Protein AF-A0A2D8AF93-F1 (afdb_monomer)

Sequence (123 aa):
MKVNPVQSRRRLCCSLFSVTLLAVTLSGCGTIRFTHDLGDERQTTEGKSQWHHGTLDGMIEVSQPKNLYRTCRGKPWQEVKVQYSVYNGITALTVAAGVGAVVPVLDAVSLWTPWTVTTVCAE

Radius of gyration: 21.16 Å; Cα contacts (8 Å, |Δi|>4): 184; chains: 1; bounding box: 59×44×45 Å

Secondary structure (DSSP, 8-state):
----HHHHHHHHHHHHHHHHHHHHHHS---EEEEE----TT--BPPPEEEEEEEETTTTEE-SPP--HHHHTTTSPEEEEEEE--HHHHHHHHHHHHHHHHH-GGGTTS-S-EEEEEEEEEB-

Mean predicted aligned error: 9.26 Å

pLDDT: mean 83.9, std 9.84, range [48.28, 94.75]

Foldseek 3Di:
DDDDVVVVVVVVVVVVVVVVVVVLQVPFKDKDKDFDCPDPDFDKDDKDKDKFKAWQQRPGGDDDDDDLCVVQVNFAWGMKMKITHSVQVVVQVVVLVVCCVVPVVCNVGRRIRMIMIITMGGD

Structure (mmCIF, N/CA/C/O backbone):
data_AF-A0A2D8AF93-F1
#
_entry.id   AF-A0A2D8AF93-F1
#
loop_
_atom_site.group_PDB
_atom_site.id
_atom_site.type_symbol
_atom_site.label_atom_id
_atom_site.label_alt_id
_atom_site.label_comp_id
_atom_site.label_asym_id
_atom_site.label_entity_id
_atom_site.label_seq_id
_atom_site.pdbx_PDB_ins_code
_atom_site.Cartn_x
_atom_site.Cartn_y
_atom_site.Cartn_z
_atom_site.occupancy
_atom_site.B_iso_or_equiv
_atom_site.auth_seq_id
_atom_site.auth_comp_id
_atom_site.auth_asym_id
_atom_site.auth_atom_id
_atom_site.pdbx_PDB_model_num
ATOM 1 N N . MET A 1 1 ? 36.375 34.442 -17.674 1.00 48.28 1 MET A N 1
ATOM 2 C CA . MET A 1 1 ? 36.521 33.211 -16.861 1.00 48.28 1 MET A CA 1
ATOM 3 C C . MET A 1 1 ? 36.199 32.002 -17.736 1.00 48.28 1 MET A C 1
ATOM 5 O O . MET A 1 1 ? 35.105 31.952 -18.278 1.00 48.28 1 MET A O 1
ATOM 9 N N . LYS A 1 2 ? 37.145 31.074 -17.948 1.00 55.41 2 LYS A N 1
ATOM 10 C CA . LYS A 1 2 ? 36.927 29.839 -18.730 1.00 55.41 2 LYS A CA 1
ATOM 11 C C . LYS A 1 2 ? 36.377 28.761 -17.793 1.00 55.41 2 LYS A C 1
ATOM 13 O O . LYS A 1 2 ? 37.084 28.318 -16.893 1.00 55.41 2 LYS A O 1
ATOM 18 N N . VAL A 1 3 ? 35.115 28.373 -17.968 1.00 61.38 3 VAL A N 1
ATOM 19 C CA . VAL A 1 3 ? 34.505 27.291 -17.182 1.00 61.38 3 VAL A CA 1
ATOM 20 C C . VAL A 1 3 ? 35.019 25.958 -17.722 1.00 61.38 3 VAL A C 1
ATOM 22 O O . VAL A 1 3 ? 34.951 25.701 -18.921 1.00 61.38 3 VAL A O 1
ATOM 25 N N . ASN A 1 4 ? 35.572 25.122 -16.846 1.00 69.62 4 ASN A N 1
ATOM 26 C CA . ASN A 1 4 ? 36.159 23.845 -17.233 1.00 69.62 4 ASN A CA 1
ATOM 27 C C . ASN A 1 4 ? 35.030 22.848 -17.598 1.00 69.62 4 ASN A C 1
ATOM 29 O O . ASN A 1 4 ? 34.172 22.581 -16.747 1.00 69.62 4 ASN A O 1
ATOM 33 N N . PRO A 1 5 ? 34.978 22.302 -18.829 1.00 67.81 5 PRO A N 1
ATOM 34 C CA . PRO A 1 5 ? 33.839 21.511 -19.314 1.00 67.81 5 PRO A CA 1
ATOM 35 C C . PRO A 1 5 ? 33.593 20.238 -18.491 1.00 67.81 5 PRO A C 1
ATOM 37 O O . PRO A 1 5 ? 32.449 19.823 -18.309 1.00 67.81 5 PRO A O 1
ATOM 40 N N . VAL A 1 6 ? 34.647 19.663 -17.904 1.00 71.75 6 VAL A N 1
ATOM 41 C CA . VAL A 1 6 ? 34.554 18.505 -16.998 1.00 71.75 6 VAL A CA 1
ATOM 42 C C . VAL A 1 6 ? 33.868 18.880 -15.679 1.00 71.75 6 VAL A C 1
ATOM 44 O O . VAL A 1 6 ? 33.019 18.144 -15.175 1.00 71.75 6 VAL A O 1
ATOM 47 N N . GLN A 1 7 ? 34.186 20.056 -15.135 1.00 69.69 7 GLN A N 1
ATOM 48 C CA . GLN A 1 7 ? 33.588 20.573 -13.902 1.00 69.69 7 GLN A CA 1
ATOM 49 C C . GLN A 1 7 ? 32.134 21.014 -14.115 1.00 69.69 7 GLN A C 1
ATOM 51 O O . GLN A 1 7 ? 31.307 20.841 -13.222 1.00 69.69 7 GLN A O 1
ATOM 56 N N . SER A 1 8 ? 31.810 21.531 -15.304 1.00 69.56 8 SER A N 1
ATOM 57 C CA . SER A 1 8 ? 30.439 21.855 -15.713 1.00 69.56 8 SER A CA 1
ATOM 58 C C . SER A 1 8 ? 29.573 20.595 -15.846 1.00 69.56 8 SER A C 1
ATOM 60 O O . SER A 1 8 ? 28.505 20.540 -15.239 1.00 69.56 8 SER A O 1
ATOM 62 N N . ARG A 1 9 ? 30.066 19.535 -16.511 1.00 73.50 9 ARG A N 1
ATOM 63 C CA . ARG A 1 9 ? 29.363 18.237 -16.603 1.00 73.50 9 ARG A CA 1
ATOM 64 C C . ARG A 1 9 ? 29.114 17.593 -15.241 1.00 73.50 9 ARG A C 1
ATOM 66 O O . ARG A 1 9 ? 28.013 17.116 -14.994 1.00 73.50 9 ARG A O 1
ATOM 73 N N . ARG A 1 10 ? 30.107 17.601 -14.343 1.00 74.62 10 ARG A N 1
ATOM 74 C CA . ARG A 1 10 ? 29.950 17.048 -12.985 1.00 74.62 10 ARG A CA 1
ATOM 75 C C . ARG A 1 10 ? 28.886 17.793 -12.179 1.00 74.62 10 ARG A C 1
ATOM 77 O O . ARG A 1 10 ? 28.058 17.154 -11.543 1.00 74.62 10 ARG A O 1
ATOM 84 N N . ARG A 1 11 ? 28.873 19.129 -12.243 1.00 76.12 11 ARG A N 1
ATOM 85 C CA . ARG A 1 11 ? 27.847 19.947 -11.575 1.00 76.12 11 ARG A CA 1
ATOM 86 C C . ARG A 1 11 ? 26.457 19.687 -12.151 1.00 76.12 11 ARG A C 1
ATOM 88 O O . ARG A 1 11 ? 25.521 19.538 -11.380 1.00 76.12 11 ARG A O 1
ATOM 95 N N . LEU A 1 12 ? 26.343 19.560 -13.473 1.00 77.56 12 LEU A N 1
ATOM 96 C CA . LEU A 1 12 ? 25.074 19.267 -14.139 1.00 77.56 12 LEU A CA 1
ATOM 97 C C . LEU A 1 12 ? 24.517 17.888 -13.741 1.00 77.56 12 LEU A C 1
ATOM 99 O O . LEU A 1 12 ? 23.349 17.798 -13.381 1.00 77.56 12 LEU A O 1
ATOM 103 N N . CYS A 1 13 ? 25.349 16.837 -13.722 1.00 77.12 13 CYS A N 1
ATOM 104 C CA . CYS A 1 13 ? 24.933 15.505 -13.261 1.00 77.12 13 CYS A CA 1
ATOM 105 C C . CYS A 1 13 ? 24.513 15.492 -11.786 1.00 77.12 13 CYS A C 1
ATOM 107 O O . CYS A 1 13 ? 23.484 14.905 -11.463 1.00 77.12 13 CYS A O 1
ATOM 109 N N . CYS A 1 14 ? 25.270 16.143 -10.894 1.00 78.69 14 CYS A N 1
ATOM 110 C CA . CYS A 1 14 ? 24.895 16.221 -9.480 1.00 78.69 14 CYS A CA 1
ATOM 111 C C . CYS A 1 14 ? 23.564 16.958 -9.290 1.00 78.69 14 CYS A C 1
ATOM 113 O O . CYS A 1 14 ? 22.707 16.474 -8.557 1.00 78.69 14 CYS A O 1
ATOM 115 N N . SER A 1 15 ? 23.359 18.082 -9.984 1.00 80.06 15 SER A N 1
ATOM 116 C CA . SER A 1 15 ? 22.098 18.825 -9.919 1.00 80.06 15 SER A CA 1
ATOM 117 C C . SER A 1 15 ? 20.917 18.009 -10.452 1.00 80.06 15 SER A C 1
ATOM 119 O O . SER 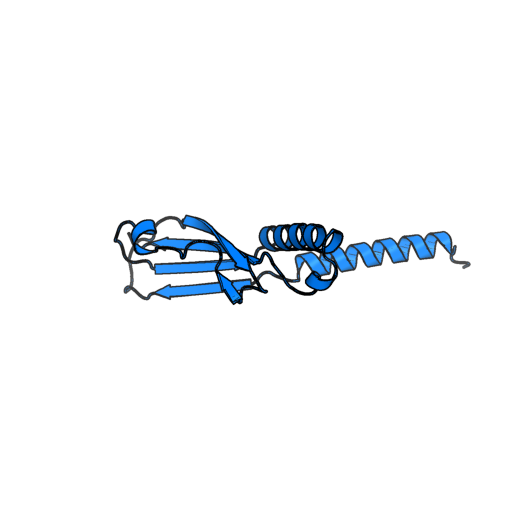A 1 15 ? 19.862 17.997 -9.825 1.00 80.06 15 SER A O 1
ATOM 121 N N . LEU A 1 16 ? 21.088 17.284 -11.564 1.00 81.06 16 LEU A N 1
ATOM 122 C CA . LEU A 1 16 ? 20.054 16.398 -12.111 1.00 81.06 16 LEU A CA 1
ATOM 123 C C . LEU A 1 16 ? 19.704 15.272 -11.132 1.00 81.06 16 LEU A C 1
ATOM 125 O O . LEU A 1 16 ? 18.528 15.027 -10.875 1.00 81.06 16 LEU A O 1
ATOM 129 N N . PHE A 1 17 ? 20.705 14.633 -10.525 1.00 83.56 17 PHE A N 1
ATOM 130 C CA . PHE A 1 17 ? 20.489 13.600 -9.513 1.00 83.56 17 PHE A CA 1
ATOM 131 C C . PHE A 1 17 ? 19.713 14.134 -8.300 1.00 83.56 17 PHE A C 1
ATOM 133 O O . PHE A 1 17 ? 18.728 13.523 -7.890 1.00 83.56 17 PHE A O 1
ATOM 140 N N . SER A 1 18 ? 20.086 15.304 -7.771 1.00 82.00 18 SER A N 1
ATOM 141 C CA . SER A 1 18 ? 19.381 15.929 -6.644 1.00 82.00 18 SER A CA 1
ATOM 142 C C . SER A 1 18 ? 17.933 16.300 -6.974 1.00 82.00 18 SER A C 1
ATOM 144 O O . SER A 1 18 ? 17.051 16.073 -6.149 1.00 82.00 18 SER A O 1
ATOM 146 N N . VAL A 1 19 ? 17.667 16.826 -8.174 1.00 85.00 19 VAL A N 1
ATOM 147 C CA . VAL A 1 19 ? 16.302 17.156 -8.619 1.00 85.00 19 VAL A CA 1
ATOM 148 C C . VAL A 1 19 ? 15.460 15.895 -8.789 1.00 85.00 19 VAL A C 1
ATOM 150 O O . VAL A 1 19 ? 14.301 15.883 -8.388 1.00 85.00 19 VAL A O 1
ATOM 153 N N . THR A 1 20 ? 16.041 14.819 -9.319 1.00 80.50 20 THR A N 1
ATOM 154 C CA . THR A 1 20 ? 15.324 13.550 -9.510 1.00 80.50 20 THR A CA 1
ATOM 155 C C . THR A 1 20 ? 15.014 12.900 -8.163 1.00 80.50 20 THR A C 1
ATOM 157 O O . THR A 1 20 ? 13.894 12.457 -7.942 1.00 80.50 20 THR A O 1
ATOM 160 N N . LEU A 1 21 ? 15.967 12.915 -7.226 1.00 79.81 21 LEU A N 1
ATOM 161 C CA . LEU A 1 21 ? 15.764 12.409 -5.869 1.00 79.81 21 LEU A CA 1
ATOM 162 C C . LEU A 1 21 ? 14.662 13.185 -5.134 1.00 79.81 21 LEU A C 1
ATOM 164 O O . LEU A 1 21 ? 13.804 12.572 -4.508 1.00 79.81 21 LEU A O 1
ATOM 168 N N . LEU A 1 22 ? 14.656 14.516 -5.248 1.00 79.31 22 LEU A N 1
ATOM 169 C CA . LEU A 1 22 ? 13.619 15.361 -4.656 1.00 79.31 22 LEU A CA 1
ATOM 170 C C . LEU A 1 22 ? 12.252 15.153 -5.324 1.00 79.31 22 LEU A C 1
ATOM 172 O O . LEU A 1 22 ? 11.231 15.127 -4.647 1.00 79.31 22 LEU A O 1
ATOM 176 N N . ALA A 1 23 ? 12.218 14.977 -6.646 1.00 71.94 23 ALA A N 1
ATOM 177 C CA . ALA A 1 23 ? 10.983 14.675 -7.358 1.00 71.94 23 ALA A CA 1
ATOM 178 C C . ALA A 1 23 ? 10.402 13.327 -6.908 1.00 71.94 23 ALA A C 1
ATOM 180 O O . ALA A 1 23 ? 9.211 13.265 -6.644 1.00 71.94 23 ALA A O 1
ATOM 181 N N . VAL A 1 24 ? 11.237 12.295 -6.735 1.00 70.69 24 VAL A N 1
ATOM 182 C CA . VAL A 1 24 ? 10.825 10.956 -6.273 1.00 70.69 24 VAL A CA 1
ATOM 183 C C . VAL A 1 24 ? 10.323 10.961 -4.826 1.00 70.69 24 VAL A C 1
ATOM 185 O O . VAL A 1 24 ? 9.396 10.227 -4.501 1.00 70.69 24 VAL A O 1
ATOM 188 N N . THR A 1 25 ? 10.889 11.785 -3.939 1.00 66.88 25 THR A N 1
ATOM 189 C CA . THR A 1 25 ? 10.375 11.895 -2.562 1.00 66.88 25 THR A CA 1
ATOM 190 C C . THR A 1 25 ? 9.067 12.683 -2.474 1.00 66.88 25 THR A C 1
ATOM 192 O O . THR A 1 25 ? 8.318 12.504 -1.514 1.00 66.88 25 THR A O 1
ATOM 195 N N . LEU A 1 26 ? 8.778 13.532 -3.467 1.00 63.81 26 LEU A N 1
ATOM 196 C CA . LEU A 1 26 ? 7.539 14.308 -3.566 1.00 63.81 26 LEU A CA 1
ATOM 197 C C . LEU A 1 26 ? 6.449 13.596 -4.388 1.00 63.81 26 LEU A C 1
ATOM 199 O O . LEU A 1 26 ? 5.262 13.842 -4.164 1.00 63.81 26 LEU A O 1
ATOM 203 N N . SER A 1 27 ? 6.813 12.717 -5.328 1.00 60.47 27 SER A N 1
ATOM 204 C CA . SER A 1 27 ? 5.877 12.017 -6.208 1.00 60.47 27 SER A CA 1
ATOM 205 C C . SER A 1 27 ? 5.426 10.686 -5.607 1.00 60.47 27 SER A C 1
ATOM 207 O O . SER A 1 27 ? 6.029 9.633 -5.783 1.00 60.47 27 SER A O 1
ATOM 209 N N . GLY A 1 28 ? 4.284 10.728 -4.926 1.00 57.31 28 GLY A N 1
ATOM 210 C CA . GLY A 1 28 ? 3.516 9.520 -4.626 1.00 57.31 28 GLY A CA 1
ATOM 211 C C . GLY A 1 28 ? 3.352 9.242 -3.145 1.00 57.31 28 GLY A C 1
ATOM 212 O O . GLY A 1 28 ? 3.667 8.156 -2.680 1.00 57.31 28 GLY A O 1
ATOM 213 N N . CYS A 1 29 ? 2.785 10.192 -2.408 1.00 74.12 29 CYS A N 1
ATOM 214 C CA . CYS A 1 29 ? 2.125 9.882 -1.147 1.00 74.12 29 CYS A CA 1
ATOM 215 C C . CYS A 1 29 ? 0.626 10.143 -1.304 1.00 74.12 29 CYS A C 1
ATOM 217 O O . CYS A 1 29 ? 0.165 11.272 -1.171 1.00 74.12 29 CYS A O 1
ATOM 219 N N . GLY A 1 30 ? -0.133 9.099 -1.632 1.00 82.06 30 GLY A N 1
ATOM 220 C CA . GLY A 1 30 ? -1.594 9.142 -1.662 1.00 82.06 30 GLY A CA 1
ATOM 221 C C . GLY A 1 30 ? -2.158 8.652 -0.336 1.00 82.06 30 GLY A C 1
ATOM 222 O O . GLY A 1 30 ? -1.630 7.707 0.249 1.00 82.06 30 GLY A O 1
ATOM 223 N N . THR A 1 31 ? -3.218 9.280 0.166 1.00 90.69 31 THR A N 1
ATOM 224 C CA . THR A 1 31 ? -3.966 8.753 1.313 1.00 90.69 31 THR A CA 1
ATOM 225 C C . THR A 1 31 ? -5.456 8.824 1.027 1.00 90.69 31 THR A C 1
ATOM 227 O O . THR A 1 31 ? -5.981 9.895 0.744 1.00 90.69 31 THR A O 1
ATOM 230 N N . ILE A 1 32 ? -6.131 7.688 1.155 1.00 92.00 32 ILE A N 1
ATOM 231 C CA . ILE A 1 32 ? -7.587 7.580 1.160 1.00 92.00 32 ILE A CA 1
ATOM 232 C C . ILE A 1 32 ? -8.001 7.287 2.599 1.00 92.00 32 ILE A C 1
ATOM 234 O O . ILE A 1 32 ? -7.439 6.396 3.238 1.00 92.00 32 ILE A O 1
ATOM 238 N N . ARG A 1 33 ? -8.957 8.051 3.127 1.00 93.75 33 ARG A N 1
ATOM 239 C CA . ARG A 1 33 ? -9.511 7.837 4.468 1.00 93.75 33 ARG A CA 1
ATOM 240 C C . ARG A 1 33 ? -10.993 7.537 4.346 1.00 93.75 33 ARG A C 1
ATOM 242 O O . ARG A 1 33 ? -11.736 8.324 3.771 1.00 93.75 33 ARG A O 1
ATOM 249 N N . PHE A 1 34 ? -11.394 6.412 4.915 1.00 93.81 34 PHE A N 1
ATOM 250 C CA . PHE A 1 34 ? -12.782 6.059 5.145 1.00 93.81 34 PHE A CA 1
ATOM 251 C C . PHE A 1 34 ? -13.064 6.288 6.619 1.00 93.81 34 PHE A C 1
ATOM 253 O O . PHE A 1 34 ? -12.373 5.725 7.466 1.00 93.81 34 PHE A O 1
ATOM 260 N N . THR A 1 35 ? -14.057 7.110 6.921 1.00 91.69 35 THR A N 1
ATOM 261 C CA . THR A 1 35 ? -14.482 7.401 8.289 1.00 91.69 35 THR A CA 1
ATOM 262 C C . THR A 1 35 ? -15.937 7.016 8.450 1.00 91.69 35 THR A C 1
ATOM 264 O O . THR A 1 35 ? -16.752 7.287 7.568 1.00 91.69 35 THR A O 1
ATOM 267 N N . HIS A 1 36 ? -16.255 6.400 9.577 1.00 87.38 36 HIS A N 1
ATOM 268 C CA . HIS A 1 36 ? -17.612 6.073 9.968 1.00 87.38 36 HIS A CA 1
ATOM 269 C C . HIS A 1 36 ? -17.961 6.902 11.199 1.00 87.38 36 HIS A C 1
ATOM 271 O O . HIS A 1 36 ? -17.287 6.802 12.225 1.00 87.38 36 HIS A O 1
ATOM 277 N N . ASP A 1 37 ? -18.990 7.737 11.077 1.00 83.38 37 ASP A N 1
ATOM 278 C CA . ASP A 1 37 ? -19.538 8.450 12.223 1.00 83.38 37 ASP A CA 1
ATOM 279 C C . ASP A 1 37 ? -20.333 7.466 13.090 1.00 83.38 37 ASP A C 1
ATOM 281 O O . ASP A 1 37 ? -21.361 6.931 12.672 1.00 83.38 37 ASP A O 1
ATOM 285 N N . LEU A 1 38 ? -19.805 7.177 14.278 1.00 81.69 38 LEU A N 1
ATOM 286 C CA . LEU A 1 38 ? -20.415 6.281 15.257 1.00 81.69 38 LEU A CA 1
ATOM 287 C C . LEU A 1 38 ? -21.126 7.065 16.378 1.00 81.69 38 LEU A C 1
ATOM 289 O O . LEU A 1 38 ? -21.589 6.442 17.334 1.00 81.69 38 LEU A O 1
ATOM 293 N N . GLY A 1 39 ? -21.231 8.394 16.274 1.00 72.75 39 GLY A N 1
ATOM 294 C CA . GLY A 1 39 ? -21.642 9.283 17.360 1.00 72.75 39 GLY A CA 1
ATOM 295 C C . GLY A 1 39 ? -20.480 9.642 18.293 1.00 72.75 39 GLY A C 1
ATOM 296 O O . GLY A 1 39 ? -19.529 8.870 18.449 1.00 72.75 39 GLY A O 1
ATOM 297 N N . ASP A 1 40 ? -20.562 10.835 18.888 1.00 60.75 40 ASP A N 1
ATOM 298 C CA . ASP A 1 40 ? -19.508 11.428 19.715 1.00 60.75 40 ASP A CA 1
ATOM 299 C C . ASP A 1 40 ? -19.144 10.541 20.929 1.00 60.75 40 ASP A C 1
ATOM 301 O O . ASP A 1 40 ? -20.014 9.991 21.600 1.00 60.75 40 ASP A O 1
ATOM 305 N N . GLU A 1 41 ? -17.836 10.414 21.199 1.00 57.00 41 GLU A N 1
ATOM 306 C CA . GLU A 1 41 ? -17.208 9.756 22.369 1.00 57.00 41 GLU A CA 1
ATOM 307 C C . GLU A 1 41 ? -17.092 8.218 22.425 1.00 57.00 41 GLU A C 1
ATOM 309 O O . GLU A 1 41 ? -17.056 7.632 23.510 1.00 57.00 41 GLU A O 1
ATOM 314 N N . ARG A 1 42 ? -16.887 7.515 21.304 1.00 63.69 42 ARG A N 1
ATOM 315 C CA . ARG A 1 42 ? -16.274 6.172 21.409 1.00 63.69 42 ARG A CA 1
ATOM 316 C C . ARG A 1 42 ? -14.755 6.275 21.506 1.00 63.69 42 ARG A C 1
ATOM 318 O O . ARG A 1 42 ? -14.119 6.856 20.626 1.00 63.69 42 ARG A O 1
ATOM 325 N N . GLN A 1 43 ? -14.180 5.705 22.570 1.00 68.12 43 GLN A N 1
ATOM 326 C CA . GLN A 1 43 ? -12.731 5.526 22.665 1.00 68.12 43 GLN A CA 1
ATOM 327 C C . GLN A 1 43 ? -12.250 4.680 21.480 1.00 68.12 43 GLN A C 1
ATOM 329 O O . GLN A 1 43 ? -12.990 3.853 20.948 1.00 68.12 43 GLN A O 1
ATOM 334 N N . THR A 1 44 ? -11.040 4.948 21.003 1.00 76.75 44 THR A N 1
ATOM 335 C CA . THR A 1 44 ? -10.523 4.368 19.760 1.00 76.75 44 THR A CA 1
ATOM 336 C C . THR A 1 44 ? -9.337 3.481 20.080 1.00 76.75 44 THR A C 1
ATOM 338 O O . THR A 1 44 ? -8.437 3.910 20.802 1.00 76.75 44 THR A O 1
ATOM 341 N N . THR A 1 45 ? -9.273 2.287 19.499 1.00 79.00 45 THR A N 1
ATOM 342 C CA . THR A 1 45 ? -8.095 1.432 19.655 1.00 79.00 45 THR A CA 1
ATOM 343 C C . THR A 1 45 ? -6.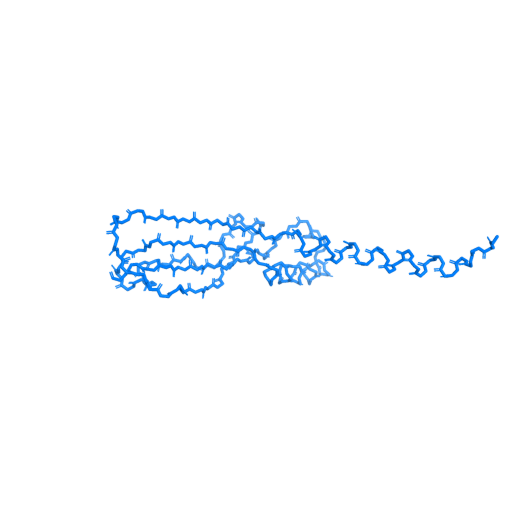906 1.990 18.877 1.00 79.00 45 THR A C 1
ATOM 345 O O . THR A 1 45 ? -7.076 2.657 17.857 1.00 79.00 45 THR A O 1
ATOM 348 N N . GLU A 1 46 ? -5.691 1.589 19.249 1.00 81.94 46 GLU A N 1
ATOM 349 C CA . GLU A 1 46 ? -4.512 1.818 18.412 1.00 81.94 46 GLU A CA 1
ATOM 350 C C . GLU A 1 46 ? -4.697 1.215 17.001 1.00 81.94 46 GLU A C 1
ATOM 352 O O . GLU A 1 46 ? -5.273 0.133 16.825 1.00 81.94 46 GLU A O 1
ATOM 357 N N . GLY A 1 47 ? -4.239 1.938 15.976 1.00 82.44 47 GLY A N 1
ATOM 358 C CA . GLY A 1 47 ? -4.436 1.560 14.580 1.00 82.44 47 GLY A CA 1
ATOM 359 C C . GLY A 1 47 ? -3.624 0.323 14.184 1.00 82.44 47 GLY A C 1
ATOM 360 O O . GLY A 1 47 ? -2.400 0.307 14.292 1.00 82.44 47 GLY A O 1
ATOM 361 N N . LYS A 1 48 ? -4.284 -0.704 13.640 1.00 89.38 48 LYS A N 1
ATOM 362 C CA . LYS A 1 48 ? -3.615 -1.901 13.104 1.00 89.38 48 LYS A CA 1
ATOM 363 C C . LYS A 1 48 ? -3.223 -1.681 11.648 1.00 89.38 48 LYS A C 1
ATOM 365 O O . LYS A 1 48 ? -4.097 -1.612 10.786 1.00 89.38 48 LYS A O 1
ATOM 370 N N . SER A 1 49 ? -1.920 -1.592 11.384 1.00 91.00 49 SER A N 1
ATOM 371 C CA . SER A 1 49 ? -1.354 -1.392 10.045 1.00 91.00 49 SER A CA 1
ATOM 372 C C . SER A 1 49 ? -0.985 -2.714 9.373 1.00 91.00 49 SER A C 1
ATOM 374 O O . SER A 1 49 ? -0.358 -3.582 9.982 1.00 91.00 49 SER A O 1
ATOM 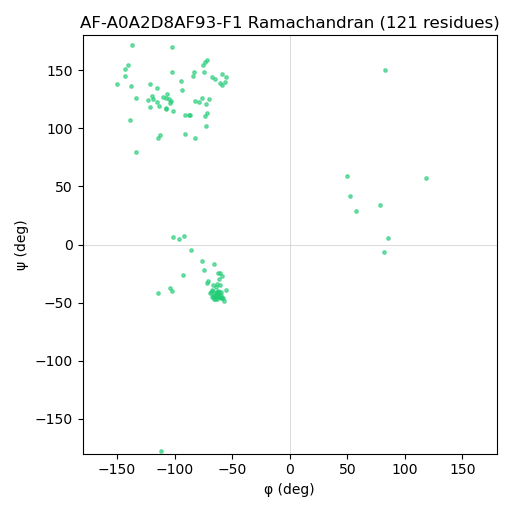376 N N . GLN A 1 50 ? -1.380 -2.881 8.113 1.00 91.62 50 GLN A N 1
ATOM 377 C CA . GLN A 1 50 ? -1.099 -4.073 7.318 1.00 91.62 50 GLN A CA 1
ATOM 378 C C . GLN A 1 50 ? -0.826 -3.709 5.861 1.00 91.62 50 GLN A C 1
ATOM 380 O O . GLN A 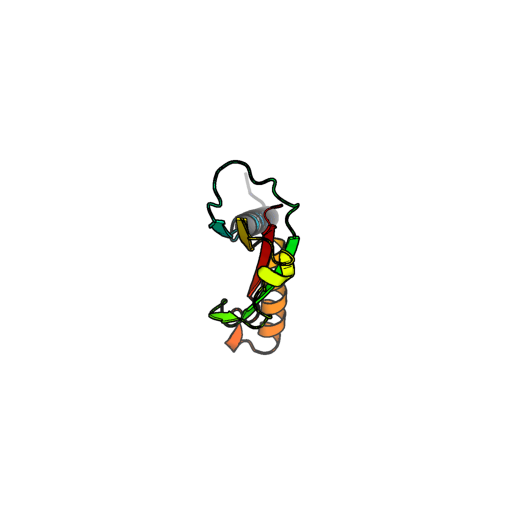1 50 ? -1.475 -2.833 5.295 1.00 91.62 50 GLN A O 1
ATOM 385 N N . TRP A 1 51 ? 0.078 -4.443 5.218 1.00 90.94 51 TRP A N 1
ATOM 386 C CA . TRP A 1 51 ? 0.292 -4.317 3.779 1.00 90.94 51 TRP A CA 1
ATOM 387 C C . TRP A 1 51 ? -0.846 -4.970 2.991 1.00 90.94 51 TRP A C 1
ATOM 389 O O . TRP A 1 51 ? -1.480 -5.940 3.430 1.00 90.94 51 TRP A O 1
ATOM 399 N N . HIS A 1 52 ? -1.116 -4.403 1.828 1.00 89.25 52 HIS A N 1
ATOM 400 C CA . HIS A 1 52 ? -2.090 -4.856 0.851 1.00 89.25 52 HIS A CA 1
ATOM 401 C C . HIS A 1 52 ? -1.506 -4.603 -0.539 1.00 89.25 52 HIS A C 1
ATOM 403 O O . HIS A 1 52 ? -0.694 -3.693 -0.692 1.00 89.25 52 HIS A O 1
ATOM 409 N N . HIS A 1 53 ? -1.860 -5.397 -1.541 1.00 89.94 53 HIS A N 1
ATOM 410 C CA . HIS A 1 53 ? -1.290 -5.249 -2.875 1.00 89.94 53 HIS A CA 1
ATOM 411 C C . HIS A 1 53 ? -2.262 -5.672 -3.976 1.00 89.94 53 HIS A C 1
ATOM 413 O O . HIS A 1 53 ? -2.954 -6.692 -3.890 1.00 89.94 53 HIS A O 1
ATOM 419 N N . GLY A 1 54 ? -2.271 -4.869 -5.033 1.00 90.12 54 GLY A N 1
ATOM 420 C CA . GLY A 1 54 ? -2.952 -5.162 -6.286 1.00 90.12 54 GLY A CA 1
ATOM 421 C C . GLY A 1 54 ? -1.965 -5.404 -7.425 1.00 90.12 54 GLY A C 1
ATOM 422 O O . GLY A 1 54 ? -0.747 -5.367 -7.241 1.00 90.12 54 GLY A O 1
ATOM 423 N N . THR A 1 55 ? -2.522 -5.634 -8.603 1.00 89.56 55 THR A N 1
ATOM 424 C CA . THR A 1 55 ? -1.831 -5.744 -9.885 1.00 89.56 55 THR A CA 1
ATOM 425 C C . THR A 1 55 ? -2.611 -4.977 -10.952 1.00 89.56 55 THR A C 1
ATOM 427 O O . THR A 1 55 ? -3.722 -4.509 -10.686 1.00 89.56 55 THR A O 1
ATOM 430 N N . LEU A 1 56 ? -2.027 -4.839 -12.144 1.00 89.50 56 LEU A N 1
ATOM 431 C CA . LEU A 1 56 ? -2.542 -4.014 -13.240 1.00 89.50 56 LEU A CA 1
ATOM 432 C C . LEU A 1 56 ? -2.887 -2.602 -12.753 1.00 89.50 56 LEU A C 1
ATOM 434 O O . LEU A 1 56 ? -4.045 -2.198 -12.767 1.00 89.50 56 LEU A O 1
ATOM 438 N N . ASP A 1 57 ? -1.889 -1.897 -12.218 1.00 85.38 57 ASP A N 1
ATOM 439 C CA . ASP A 1 57 ? -2.040 -0.530 -11.694 1.00 85.38 57 ASP A CA 1
ATOM 440 C C . ASP A 1 57 ? -3.094 -0.403 -10.579 1.00 85.38 57 ASP A C 1
ATOM 442 O O . ASP A 1 57 ? -3.709 0.643 -10.377 1.00 85.38 57 ASP A O 1
ATOM 446 N N . GLY A 1 58 ? -3.304 -1.487 -9.828 1.00 82.81 58 GLY A N 1
ATOM 447 C CA . GLY A 1 58 ? -4.283 -1.550 -8.747 1.00 82.81 58 GLY A CA 1
ATOM 448 C C . GLY A 1 58 ? -5.703 -1.902 -9.188 1.00 82.81 58 GLY A C 1
ATOM 449 O O . GLY A 1 58 ? -6.596 -1.894 -8.345 1.00 82.81 58 GLY A O 1
ATOM 450 N N . MET A 1 59 ? -5.929 -2.233 -10.465 1.00 86.50 59 MET A N 1
ATOM 451 C CA . MET A 1 59 ? -7.248 -2.637 -10.969 1.00 86.50 59 MET A CA 1
ATOM 452 C C . MET A 1 59 ? -7.680 -4.017 -10.470 1.00 86.50 59 MET A C 1
ATOM 454 O O . MET A 1 59 ? -8.875 -4.267 -10.316 1.00 86.50 59 MET A O 1
ATOM 458 N N . ILE A 1 60 ? -6.725 -4.922 -10.245 1.00 89.50 60 ILE A N 1
ATOM 459 C CA . ILE A 1 60 ? -7.002 -6.274 -9.758 1.00 89.50 60 ILE A CA 1
ATOM 460 C C . ILE A 1 60 ? -6.395 -6.439 -8.371 1.00 89.50 60 ILE A C 1
ATOM 462 O O . ILE A 1 60 ? -5.188 -6.302 -8.176 1.00 89.50 60 ILE A O 1
ATOM 466 N N . GLU A 1 61 ? -7.234 -6.778 -7.400 1.00 87.19 61 GLU A N 1
ATOM 467 C CA . GLU A 1 61 ? -6.804 -7.087 -6.041 1.00 87.19 61 GLU A CA 1
ATOM 468 C C . GLU A 1 61 ? -6.234 -8.513 -5.985 1.00 87.19 61 GLU A C 1
ATOM 470 O O . GLU A 1 61 ? -6.907 -9.474 -6.357 1.00 87.19 61 GLU A O 1
ATOM 475 N N . VAL A 1 62 ? -4.978 -8.660 -5.549 1.00 87.25 62 VAL A N 1
ATOM 476 C CA . VAL A 1 62 ? -4.305 -9.974 -5.466 1.00 87.25 62 VAL A CA 1
ATOM 477 C C . VAL A 1 62 ? -4.237 -10.466 -4.024 1.00 87.25 62 VAL A C 1
ATOM 479 O O . VAL A 1 62 ? -4.369 -11.659 -3.755 1.00 87.25 62 VAL A O 1
ATOM 482 N N . SER A 1 63 ? -4.021 -9.561 -3.068 1.00 87.12 63 SER A N 1
ATOM 483 C CA . SER A 1 63 ? -4.119 -9.905 -1.649 1.00 87.12 63 SER A CA 1
ATOM 484 C C . SER A 1 63 ? -5.568 -10.081 -1.203 1.00 87.12 63 SER A C 1
ATOM 486 O O . SER A 1 63 ? -6.480 -9.510 -1.783 1.00 87.12 63 SER A O 1
ATOM 488 N N . GLN A 1 64 ? -5.779 -10.828 -0.117 1.00 88.56 64 GLN A N 1
ATOM 489 C CA . GLN A 1 64 ? -7.114 -10.969 0.462 1.00 88.56 64 GLN A CA 1
ATOM 490 C C . GLN A 1 64 ? -7.681 -9.607 0.912 1.00 88.56 64 GLN A C 1
ATOM 492 O O . GLN A 1 64 ? -6.946 -8.840 1.560 1.00 88.56 64 GLN A O 1
ATOM 497 N N . PRO A 1 65 ? -8.985 -9.357 0.675 1.00 86.62 65 PRO A N 1
ATOM 498 C CA . PRO A 1 65 ? -9.672 -8.185 1.194 1.00 86.62 65 PRO A CA 1
ATOM 499 C C . PRO A 1 65 ? -9.551 -8.090 2.709 1.00 86.62 65 PRO A C 1
ATOM 501 O O . PRO A 1 65 ? -9.575 -9.093 3.436 1.00 86.62 65 PRO A O 1
ATOM 504 N N . LYS A 1 66 ? -9.435 -6.864 3.220 1.00 88.31 66 LYS A N 1
ATOM 505 C CA . LYS A 1 66 ? -9.327 -6.641 4.663 1.00 88.31 66 LYS A CA 1
ATOM 506 C C . LYS A 1 66 ? -10.671 -6.898 5.340 1.00 88.31 66 LYS A C 1
ATOM 508 O O . LYS A 1 66 ? -11.635 -6.160 5.166 1.00 88.31 66 LYS A O 1
ATOM 513 N N . ASN A 1 67 ? -10.723 -7.942 6.165 1.00 91.56 67 ASN A N 1
ATOM 514 C CA . ASN A 1 67 ? -11.903 -8.267 6.959 1.00 91.56 67 ASN A CA 1
ATOM 515 C C . ASN A 1 67 ? -11.939 -7.408 8.236 1.00 91.56 67 ASN A C 1
ATOM 517 O O . ASN A 1 67 ? -11.379 -7.785 9.267 1.00 91.56 67 ASN A O 1
ATOM 521 N N . LEU A 1 68 ? -12.610 -6.256 8.159 1.00 91.50 68 LEU A N 1
ATOM 522 C CA . LEU A 1 68 ? -12.719 -5.299 9.267 1.00 91.50 68 LEU A CA 1
ATOM 523 C C . LEU A 1 68 ? -13.400 -5.903 10.502 1.00 91.50 68 LEU A C 1
ATOM 525 O O . LEU A 1 68 ? -12.973 -5.636 11.621 1.00 91.50 68 LEU A O 1
ATOM 529 N N . TYR A 1 69 ? -14.386 -6.787 10.310 1.00 91.19 69 TYR A N 1
ATOM 530 C CA . TYR A 1 69 ? -15.052 -7.495 11.407 1.00 91.19 69 TYR A CA 1
ATOM 531 C C . TYR A 1 69 ? -14.059 -8.344 12.211 1.00 91.19 69 TYR A C 1
ATOM 533 O O . TYR A 1 69 ? -14.024 -8.284 13.439 1.00 91.19 69 TYR A O 1
ATOM 541 N N . ARG A 1 70 ? -13.185 -9.092 11.527 1.00 91.38 70 ARG A N 1
ATOM 542 C CA . ARG A 1 70 ? -12.121 -9.872 12.172 1.00 91.38 70 ARG A CA 1
ATOM 543 C C . ARG A 1 70 ? -11.078 -8.959 12.821 1.00 91.38 70 ARG A C 1
ATOM 545 O O . ARG A 1 70 ? -10.692 -9.200 13.963 1.00 91.38 70 ARG A O 1
ATOM 552 N N . THR A 1 71 ? -10.637 -7.910 12.126 1.00 90.81 71 THR A N 1
ATOM 553 C CA . THR A 1 71 ? -9.627 -6.961 12.629 1.00 90.81 71 THR A CA 1
ATOM 554 C C . THR A 1 71 ? -10.084 -6.261 13.910 1.00 90.81 71 THR A C 1
ATOM 556 O O . THR A 1 71 ? -9.300 -6.153 14.862 1.00 90.81 71 THR A O 1
ATOM 559 N N . CYS A 1 72 ? -11.359 -5.872 13.959 1.00 91.06 72 CYS A N 1
ATOM 560 C CA . CYS A 1 72 ? -11.996 -5.220 15.098 1.00 91.06 72 CYS A CA 1
ATOM 561 C C . CYS A 1 72 ? -12.665 -6.189 16.081 1.00 91.06 72 CYS A C 1
ATOM 563 O O . CYS A 1 72 ? -13.295 -5.747 17.034 1.00 91.06 72 CYS A O 1
ATOM 565 N N . ARG A 1 73 ? -12.496 -7.509 15.908 1.00 92.38 73 ARG A N 1
ATOM 566 C CA . ARG A 1 73 ? -13.049 -8.543 16.806 1.00 92.38 73 ARG A CA 1
ATOM 567 C C . ARG A 1 73 ? -14.559 -8.376 17.045 1.00 92.38 73 ARG A C 1
ATOM 569 O O . ARG A 1 73 ? -15.032 -8.492 18.169 1.00 92.38 73 ARG A O 1
ATOM 576 N N . GLY A 1 74 ? -15.298 -8.063 15.985 1.00 90.19 74 GLY A N 1
ATOM 577 C CA . GLY A 1 74 ? -16.740 -7.830 16.023 1.00 90.19 74 GLY A CA 1
ATOM 578 C C . GLY A 1 74 ? -17.175 -6.430 16.467 1.00 90.19 74 GLY A C 1
ATOM 579 O O . GLY A 1 74 ? -18.359 -6.125 16.356 1.00 90.19 74 GLY A O 1
ATOM 580 N N . LYS A 1 75 ? -16.252 -5.565 16.911 1.00 89.69 75 LYS A N 1
ATOM 581 C CA . LYS A 1 75 ? -16.535 -4.148 17.185 1.00 89.69 75 LYS A CA 1
ATOM 582 C C . LYS A 1 75 ? -16.657 -3.346 15.881 1.00 89.69 75 LYS A C 1
ATOM 584 O O . LYS A 1 75 ? -16.058 -3.743 14.873 1.00 89.69 75 LYS A O 1
ATOM 589 N N . PRO A 1 76 ? -17.398 -2.224 15.872 1.00 90.56 76 PRO A N 1
ATOM 590 C CA . PRO A 1 76 ? -17.450 -1.359 14.703 1.00 90.56 76 PRO A CA 1
ATOM 591 C C . PRO A 1 76 ? -16.075 -0.739 14.424 1.00 90.56 76 PRO A C 1
ATOM 593 O O . PRO A 1 76 ? -15.318 -0.399 15.334 1.00 90.56 76 PRO A O 1
ATOM 596 N N . TRP A 1 77 ? -15.744 -0.607 13.143 1.00 92.12 77 TRP A N 1
ATOM 597 C CA . TRP A 1 77 ? -14.588 0.169 12.709 1.00 92.12 77 TRP A CA 1
ATOM 598 C C . TRP A 1 77 ? -14.976 1.646 12.630 1.00 92.12 77 TRP A C 1
ATOM 600 O O . TRP A 1 77 ? -16.128 1.969 12.334 1.00 92.12 77 TRP A O 1
ATOM 610 N N . GLN A 1 78 ? -14.012 2.524 12.885 1.00 91.94 78 GLN A N 1
ATOM 611 C CA . GLN A 1 78 ? -14.219 3.972 12.888 1.00 91.94 78 GLN A CA 1
ATOM 612 C C . GLN A 1 78 ? -13.443 4.655 11.767 1.00 91.94 78 GLN A C 1
ATOM 614 O O . GLN A 1 78 ? -13.974 5.530 11.088 1.00 91.94 78 GLN A O 1
ATOM 619 N N . GLU A 1 79 ? -12.202 4.227 11.531 1.00 93.25 79 GLU A N 1
ATOM 620 C CA . GLU A 1 79 ? -11.387 4.744 10.438 1.00 93.25 79 GLU A CA 1
ATOM 621 C C . GLU A 1 79 ? -10.633 3.619 9.727 1.00 93.25 79 GLU A C 1
ATOM 623 O O . GLU A 1 79 ? -10.033 2.745 10.354 1.00 93.25 79 GLU A O 1
ATOM 628 N N . VAL A 1 80 ? -10.622 3.673 8.396 1.00 94.75 80 VAL A N 1
ATOM 629 C CA . VAL A 1 80 ? -9.711 2.899 7.553 1.00 94.75 80 VAL A CA 1
ATOM 630 C C . VAL A 1 80 ? -8.904 3.874 6.710 1.00 94.75 80 VAL A C 1
ATOM 632 O O . VAL A 1 80 ? -9.447 4.614 5.892 1.00 94.75 80 VAL A O 1
ATOM 635 N N . LYS A 1 81 ? -7.587 3.863 6.894 1.00 94.38 81 LYS A N 1
ATOM 636 C CA . LYS A 1 81 ? -6.642 4.685 6.143 1.00 94.38 81 LYS A CA 1
ATOM 637 C C . LYS A 1 81 ? -5.869 3.807 5.172 1.00 94.38 81 LYS A C 1
ATOM 639 O O . LYS A 1 81 ? -5.121 2.934 5.598 1.00 94.38 81 LYS A O 1
ATOM 644 N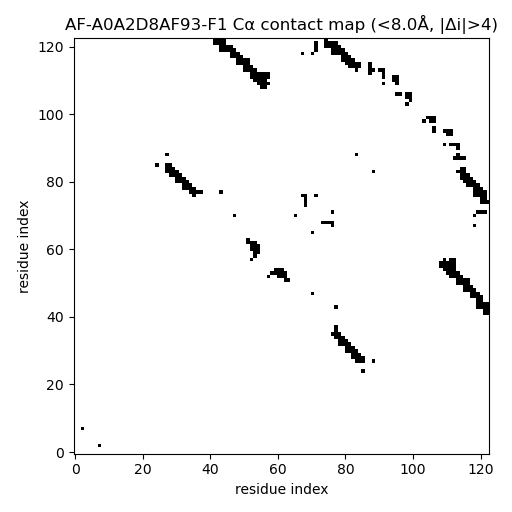 N . VAL A 1 82 ? -6.010 4.064 3.878 1.00 93.31 82 VAL A N 1
ATOM 645 C CA . VAL A 1 82 ? -5.203 3.451 2.819 1.00 93.31 82 VAL A CA 1
ATOM 646 C C . VAL A 1 82 ? -4.150 4.461 2.397 1.00 93.31 82 VAL A C 1
ATOM 648 O O . VAL A 1 82 ? -4.476 5.528 1.886 1.00 93.31 82 VAL A O 1
ATOM 651 N N . GLN A 1 83 ? -2.884 4.150 2.637 1.00 92.25 83 GLN A N 1
ATOM 652 C CA . GLN A 1 83 ? -1.759 5.032 2.372 1.00 92.25 83 GLN A CA 1
ATOM 653 C C . GLN A 1 83 ? -0.791 4.388 1.380 1.00 92.25 83 GLN A C 1
ATOM 655 O O . GLN A 1 83 ? -0.296 3.281 1.592 1.00 92.25 83 GLN A O 1
ATOM 660 N N . TYR A 1 84 ? -0.466 5.119 0.321 1.00 90.75 84 TYR A N 1
ATOM 661 C CA . TYR A 1 84 ? 0.696 4.848 -0.511 1.00 90.75 84 TYR A CA 1
ATOM 662 C C . TYR A 1 84 ? 1.867 5.647 0.069 1.00 90.75 84 TYR A C 1
ATO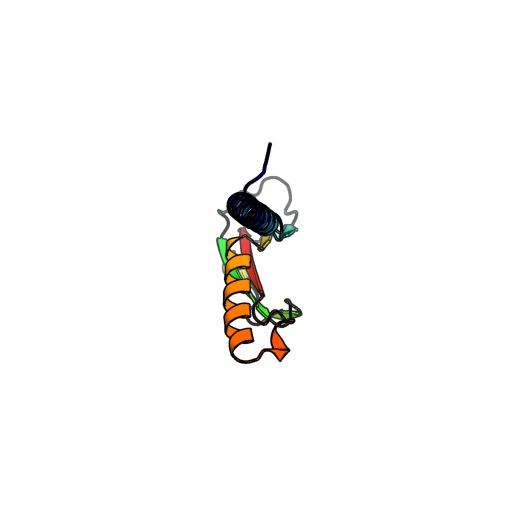M 664 O O . TYR A 1 84 ? 1.812 6.871 0.110 1.00 90.75 84 TYR A O 1
ATOM 672 N N . SER A 1 85 ? 2.859 4.964 0.640 1.00 87.69 85 SER A N 1
ATOM 673 C CA . SER A 1 85 ? 4.024 5.584 1.280 1.00 87.69 85 SER A CA 1
ATOM 674 C C . SER A 1 85 ? 5.256 5.514 0.378 1.00 87.69 85 SER A C 1
ATOM 676 O O . SER A 1 85 ? 5.287 4.751 -0.586 1.00 87.69 85 SER A O 1
ATOM 678 N N . VAL A 1 86 ? 6.323 6.226 0.748 1.00 86.31 86 VAL A N 1
ATOM 679 C CA . VAL A 1 86 ? 7.628 6.119 0.071 1.00 86.31 86 VAL A CA 1
ATOM 680 C C . VAL A 1 86 ? 8.132 4.668 0.039 1.00 86.31 86 VAL A C 1
ATOM 682 O O . VAL A 1 86 ? 8.634 4.216 -0.986 1.00 86.31 86 VAL A O 1
ATOM 685 N N . TYR A 1 87 ? 7.941 3.900 1.119 1.00 86.69 87 TYR A N 1
ATOM 686 C CA . TYR A 1 87 ? 8.326 2.483 1.166 1.00 86.69 87 TYR A CA 1
ATOM 687 C C . TYR A 1 87 ? 7.538 1.630 0.164 1.00 86.69 87 TYR A C 1
ATOM 689 O O . TYR A 1 87 ? 8.098 0.729 -0.467 1.00 86.69 87 TYR A O 1
ATOM 697 N N . ASN A 1 88 ? 6.256 1.946 -0.025 1.00 88.69 88 ASN A N 1
ATOM 698 C CA . ASN A 1 88 ? 5.416 1.296 -1.027 1.00 88.69 88 ASN A CA 1
ATOM 699 C C . ASN A 1 88 ? 5.924 1.640 -2.437 1.00 88.69 88 ASN A C 1
ATOM 701 O O . ASN A 1 88 ? 6.126 0.738 -3.245 1.00 88.69 88 ASN A O 1
ATOM 705 N N . GLY A 1 89 ? 6.247 2.915 -2.686 1.00 86.38 89 GLY A N 1
ATOM 706 C CA . GLY A 1 89 ? 6.847 3.388 -3.937 1.00 86.38 89 GLY A CA 1
ATOM 707 C C . GLY A 1 89 ? 8.157 2.692 -4.299 1.00 86.38 89 GLY A C 1
ATOM 708 O O . GLY A 1 89 ? 8.302 2.190 -5.412 1.00 86.38 89 GLY A O 1
ATOM 709 N N . ILE A 1 90 ? 9.089 2.589 -3.348 1.00 88.00 90 ILE A N 1
ATOM 710 C CA . ILE A 1 90 ? 10.365 1.882 -3.548 1.00 88.00 90 ILE A CA 1
ATOM 711 C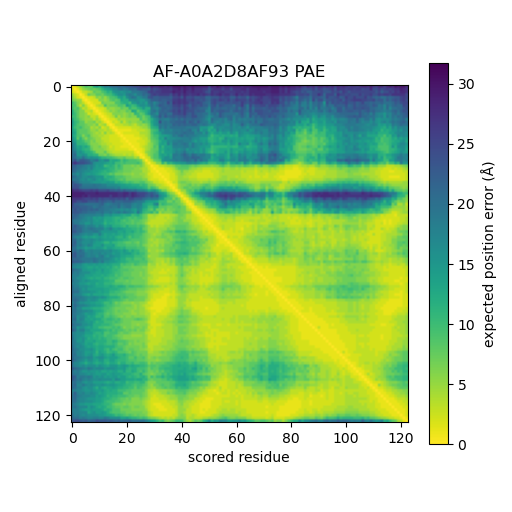 C . ILE A 1 90 ? 10.120 0.403 -3.866 1.00 88.00 90 ILE A C 1
ATOM 713 O O . ILE A 1 90 ? 10.768 -0.156 -4.752 1.00 88.00 90 ILE A O 1
ATOM 717 N N . THR A 1 91 ? 9.167 -0.231 -3.179 1.00 89.50 91 THR A N 1
ATOM 718 C CA . THR A 1 91 ? 8.823 -1.638 -3.421 1.00 89.50 91 THR A CA 1
ATOM 719 C C . THR A 1 91 ? 8.247 -1.828 -4.822 1.00 89.50 91 THR A C 1
ATOM 721 O O . THR A 1 91 ? 8.701 -2.707 -5.551 1.00 89.50 91 THR A O 1
ATOM 724 N N . ALA A 1 92 ? 7.302 -0.977 -5.231 1.00 88.56 92 ALA A N 1
ATOM 725 C CA . ALA A 1 92 ? 6.718 -0.998 -6.570 1.00 88.56 92 ALA A CA 1
ATOM 726 C C . ALA A 1 92 ? 7.789 -0.827 -7.657 1.00 88.56 92 ALA A C 1
ATOM 728 O O . ALA A 1 92 ? 7.834 -1.610 -8.603 1.00 88.56 92 ALA A O 1
ATOM 729 N N . LEU A 1 93 ? 8.700 0.138 -7.482 1.00 87.81 93 LEU A N 1
ATOM 730 C CA . LEU A 1 93 ? 9.807 0.386 -8.409 1.00 87.81 93 LEU A CA 1
ATOM 731 C C . LEU A 1 93 ? 10.752 -0.816 -8.510 1.00 87.81 93 LEU A C 1
ATOM 733 O O . LEU A 1 93 ? 11.166 -1.188 -9.604 1.00 87.81 93 LEU A O 1
ATOM 737 N N . THR A 1 94 ? 11.084 -1.430 -7.373 1.00 89.81 94 THR A N 1
ATOM 738 C CA . THR A 1 94 ? 11.983 -2.591 -7.328 1.00 89.81 94 THR A CA 1
ATOM 739 C C . THR A 1 94 ? 11.381 -3.778 -8.076 1.00 89.81 94 THR A C 1
ATOM 741 O O . THR A 1 94 ? 12.069 -4.421 -8.869 1.00 89.81 94 THR A O 1
ATOM 744 N N . VAL A 1 95 ? 10.088 -4.046 -7.869 1.00 89.56 95 VAL A N 1
ATOM 745 C CA . VAL A 1 95 ? 9.382 -5.117 -8.582 1.00 89.56 95 VAL A CA 1
ATOM 746 C C . VAL A 1 95 ? 9.272 -4.797 -10.073 1.00 89.56 95 VAL A C 1
ATOM 748 O O . VAL A 1 95 ? 9.570 -5.664 -10.891 1.00 89.56 95 VAL A O 1
ATOM 751 N N . ALA A 1 96 ? 8.922 -3.560 -10.434 1.00 88.50 96 ALA A N 1
ATOM 752 C CA . ALA A 1 96 ? 8.832 -3.130 -11.828 1.00 88.50 96 ALA A CA 1
ATOM 753 C C . ALA A 1 96 ? 10.170 -3.288 -12.568 1.00 88.50 96 ALA A C 1
ATOM 755 O O . ALA A 1 96 ? 10.202 -3.876 -13.643 1.00 88.50 96 ALA A O 1
ATOM 756 N N . ALA A 1 97 ? 11.286 -2.860 -11.968 1.00 88.69 97 ALA A N 1
ATOM 757 C CA . ALA A 1 97 ? 12.614 -3.013 -12.562 1.00 88.69 97 ALA A CA 1
ATOM 758 C C . ALA A 1 97 ? 13.002 -4.489 -12.766 1.00 88.69 97 ALA A C 1
ATOM 760 O O . ALA A 1 97 ? 13.586 -4.843 -13.790 1.00 88.69 97 ALA A O 1
ATOM 761 N N . GLY A 1 98 ? 12.663 -5.358 -11.806 1.00 90.19 98 GLY A N 1
ATOM 762 C CA . GLY A 1 98 ? 12.909 -6.797 -11.914 1.00 90.19 98 GLY A CA 1
ATOM 763 C C . GLY A 1 98 ? 12.084 -7.457 -13.021 1.00 90.19 98 GLY A C 1
ATOM 764 O O . GLY A 1 98 ? 12.623 -8.236 -13.804 1.00 90.19 98 GLY A O 1
ATOM 765 N N . VAL A 1 99 ? 10.794 -7.121 -13.113 1.00 88.69 99 VAL A N 1
ATOM 766 C CA . VAL A 1 99 ? 9.906 -7.609 -14.179 1.00 88.69 99 VAL A CA 1
ATOM 767 C C . VAL A 1 99 ? 10.385 -7.115 -15.539 1.00 88.69 99 VAL A C 1
ATOM 769 O O . VAL A 1 99 ? 10.514 -7.919 -16.458 1.00 88.69 99 VAL A O 1
ATOM 772 N N . GLY A 1 100 ? 10.705 -5.829 -15.657 1.00 88.44 100 GLY A N 1
ATOM 773 C CA . GLY A 1 100 ? 11.106 -5.212 -16.914 1.00 88.44 100 GLY A CA 1
ATOM 774 C C . GLY A 1 100 ? 12.397 -5.750 -17.509 1.00 88.44 100 GLY A C 1
ATOM 775 O O . GLY A 1 100 ? 12.514 -5.933 -18.719 1.00 88.44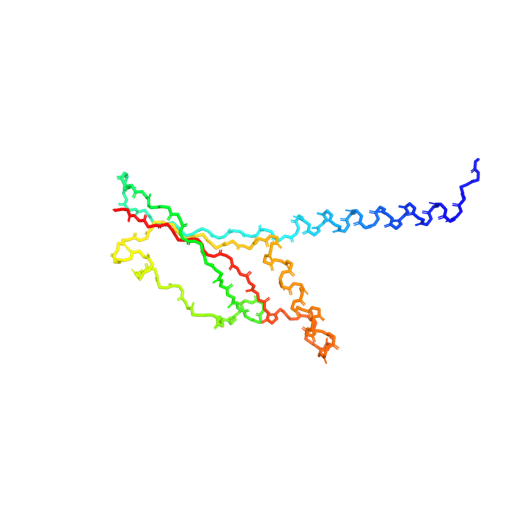 100 GLY A O 1
ATOM 776 N N . ALA A 1 101 ? 13.346 -6.128 -16.649 1.00 89.44 101 ALA A N 1
ATOM 777 C CA . ALA A 1 101 ? 14.575 -6.788 -17.076 1.00 89.44 101 ALA A CA 1
ATOM 778 C C . ALA A 1 101 ? 14.331 -8.147 -17.765 1.00 89.44 101 ALA A C 1
ATOM 780 O O . ALA A 1 101 ? 15.168 -8.591 -18.550 1.00 89.44 101 ALA A O 1
ATOM 781 N N . VAL A 1 102 ? 13.206 -8.810 -17.472 1.00 91.75 102 VAL A N 1
ATOM 782 C CA . VAL A 1 102 ? 12.847 -10.125 -18.029 1.00 91.75 102 VAL A CA 1
ATOM 783 C C . VAL A 1 102 ? 11.800 -9.999 -19.136 1.00 91.75 102 VAL A C 1
ATOM 785 O O . VAL A 1 102 ? 11.876 -10.701 -20.143 1.00 91.75 102 VAL A O 1
ATOM 788 N N . VAL A 1 103 ? 10.821 -9.110 -18.960 1.00 91.12 103 VAL A N 1
ATOM 789 C CA . VAL A 1 103 ? 9.671 -8.927 -19.852 1.00 91.12 103 VAL A CA 1
ATOM 790 C C . VAL A 1 103 ? 9.463 -7.427 -20.125 1.00 91.12 103 VAL A C 1
ATOM 792 O O . VAL A 1 103 ? 8.559 -6.820 -19.550 1.00 91.12 103 VAL A O 1
ATOM 795 N N . PRO A 1 104 ? 10.244 -6.823 -21.044 1.00 88.56 104 PRO A N 1
ATOM 796 C CA . PRO A 1 104 ? 10.236 -5.371 -21.272 1.00 88.56 104 PRO A CA 1
ATOM 797 C C . PRO A 1 104 ? 8.884 -4.803 -21.724 1.00 88.56 104 PRO A C 1
ATOM 799 O O . PRO A 1 104 ? 8.582 -3.630 -21.531 1.00 88.56 104 PRO A O 1
ATOM 802 N N . VAL A 1 105 ? 8.028 -5.633 -22.333 1.00 88.50 105 VAL A N 1
ATOM 803 C CA . VAL A 1 105 ? 6.685 -5.206 -22.763 1.00 88.50 105 VAL A CA 1
ATOM 804 C C . VAL A 1 105 ? 5.768 -4.853 -21.582 1.00 88.50 105 VAL A C 1
ATOM 806 O O . VAL A 1 105 ? 4.763 -4.176 -21.776 1.00 88.50 105 VAL A O 1
ATOM 809 N N . LEU A 1 106 ? 6.111 -5.275 -20.360 1.00 85.56 106 LEU A N 1
ATOM 810 C CA . LEU A 1 106 ? 5.342 -4.992 -19.146 1.00 85.56 106 LEU A CA 1
ATOM 811 C C . LEU A 1 106 ? 5.866 -3.779 -18.358 1.00 85.56 106 LEU A C 1
ATOM 813 O O . LEU A 1 106 ? 5.297 -3.462 -17.319 1.00 85.56 106 LEU A O 1
ATOM 817 N N . ASP A 1 107 ? 6.873 -3.054 -18.858 1.00 83.56 107 ASP A N 1
ATOM 818 C CA . ASP A 1 107 ? 7.455 -1.874 -18.186 1.00 83.56 107 ASP A CA 1
ATOM 819 C C . ASP A 1 107 ? 6.441 -0.755 -17.922 1.00 83.56 107 ASP A C 1
ATOM 821 O O . ASP A 1 107 ? 6.597 0.034 -16.990 1.00 83.56 107 ASP A O 1
ATOM 825 N N . ALA A 1 108 ? 5.399 -0.679 -18.750 1.00 81.88 108 ALA A N 1
ATOM 826 C CA . ALA A 1 108 ? 4.357 0.336 -18.652 1.00 81.88 108 ALA A CA 1
ATOM 827 C C . ALA A 1 108 ? 3.222 -0.031 -17.679 1.00 81.88 108 ALA A C 1
ATOM 829 O O . ALA A 1 108 ? 2.328 0.788 -17.487 1.00 81.88 108 ALA A O 1
ATOM 830 N N . VAL A 1 109 ? 3.229 -1.236 -17.095 1.00 84.56 109 VAL A N 1
ATOM 831 C CA . VAL A 1 109 ? 2.140 -1.741 -16.245 1.00 84.56 109 VAL A CA 1
ATOM 832 C C . VAL A 1 109 ? 2.681 -2.121 -14.870 1.00 84.56 109 VAL A C 1
ATOM 834 O O . VAL A 1 109 ? 3.559 -2.976 -14.738 1.00 84.56 109 VAL A O 1
ATOM 837 N N . SER A 1 110 ? 2.113 -1.553 -13.806 1.00 83.19 110 SER A N 1
ATOM 838 C CA . SER A 1 110 ? 2.427 -1.972 -12.443 1.00 83.19 110 SER A CA 1
ATOM 839 C C . SER A 1 110 ? 1.802 -3.336 -12.161 1.00 83.19 110 SER A C 1
ATOM 841 O O . SER A 1 110 ? 0.609 -3.462 -11.879 1.00 83.19 110 SER A O 1
ATOM 843 N N . LEU A 1 111 ? 2.622 -4.388 -12.199 1.00 88.56 111 LEU A N 1
ATOM 844 C CA . LEU A 1 111 ? 2.195 -5.726 -11.777 1.00 88.56 111 LEU A CA 1
ATOM 845 C C . LEU A 1 111 ? 2.115 -5.877 -10.254 1.00 88.56 111 LEU A C 1
ATOM 847 O O . LEU A 1 111 ? 1.528 -6.844 -9.768 1.00 88.56 111 LEU A O 1
ATOM 851 N N . TRP A 1 112 ? 2.699 -4.938 -9.512 1.00 88.94 112 TRP A N 1
ATOM 852 C CA . TRP A 1 112 ? 2.686 -4.920 -8.059 1.00 88.94 112 TRP A CA 1
ATOM 853 C C . TRP A 1 112 ? 2.466 -3.505 -7.551 1.00 88.94 112 TRP A C 1
ATOM 855 O O . TRP A 1 112 ? 3.366 -2.663 -7.589 1.00 88.94 112 TRP A O 1
ATOM 865 N N . THR A 1 113 ? 1.266 -3.266 -7.036 1.00 89.81 113 THR A N 1
ATOM 866 C CA . THR A 1 113 ? 0.842 -1.970 -6.512 1.00 89.81 113 THR A CA 1
ATOM 867 C C . THR A 1 113 ? 0.619 -2.113 -5.005 1.00 89.81 113 THR A C 1
ATOM 869 O O . THR A 1 113 ? -0.453 -2.559 -4.595 1.00 89.81 113 THR A O 1
ATOM 872 N N . PRO A 1 114 ? 1.638 -1.851 -4.164 1.00 92.00 114 PRO A N 1
ATOM 873 C CA . PRO A 1 114 ? 1.552 -2.022 -2.718 1.00 92.00 114 PRO A CA 1
ATOM 874 C C . PRO A 1 114 ? 0.929 -0.806 -2.028 1.00 92.00 114 PRO A C 1
ATOM 876 O O . PRO A 1 114 ? 1.200 0.338 -2.375 1.00 92.00 114 PRO A O 1
ATOM 879 N N . TRP A 1 115 ? 0.166 -1.048 -0.970 1.00 91.06 115 TRP A N 1
ATOM 880 C CA . TRP A 1 115 ? -0.462 -0.028 -0.133 1.00 91.06 115 TRP A CA 1
ATOM 881 C C . TRP A 1 115 ? -0.396 -0.454 1.330 1.00 91.06 115 TRP A C 1
ATOM 883 O O . TRP A 1 115 ? -0.373 -1.641 1.662 1.00 91.06 115 TRP A O 1
ATOM 893 N N . THR A 1 116 ? -0.423 0.522 2.225 1.00 93.12 116 THR A N 1
ATOM 894 C CA . THR A 1 116 ? -0.521 0.300 3.665 1.00 93.12 116 THR A CA 1
ATOM 895 C C . THR A 1 116 ? -1.942 0.615 4.108 1.00 93.12 116 THR A C 1
ATOM 897 O O . THR A 1 116 ? -2.411 1.730 3.907 1.00 93.12 116 THR A O 1
ATOM 900 N N . VAL A 1 117 ? -2.631 -0.353 4.707 1.00 93.62 117 VAL A N 1
ATOM 901 C CA . VAL A 1 117 ? -3.986 -0.188 5.242 1.00 93.62 117 VAL A CA 1
ATOM 902 C C . VAL A 1 117 ? -3.917 -0.179 6.761 1.00 93.62 117 VAL A C 1
ATOM 904 O O . VAL A 1 117 ? -3.558 -1.185 7.372 1.00 93.62 117 VAL A O 1
ATOM 907 N N . THR A 1 118 ? -4.288 0.941 7.369 1.00 94.69 118 THR A N 1
ATOM 908 C CA . THR A 1 118 ? -4.408 1.094 8.820 1.00 94.69 118 THR A CA 1
ATOM 909 C C . THR A 1 118 ? -5.878 1.096 9.205 1.00 94.69 118 THR A C 1
ATOM 911 O O . THR A 1 118 ? -6.650 1.894 8.683 1.00 94.69 118 THR A O 1
ATOM 914 N N . THR A 1 119 ? -6.269 0.207 10.115 1.00 94.56 119 THR A N 1
ATOM 915 C CA . THR A 1 119 ? -7.640 0.122 10.642 1.00 94.56 119 THR A CA 1
ATOM 916 C C . THR A 1 119 ? -7.675 0.578 12.093 1.00 94.56 119 THR A C 1
ATOM 918 O O . THR A 1 119 ? -6.938 0.037 12.918 1.00 94.56 119 THR A O 1
ATOM 921 N N . VAL A 1 120 ? -8.555 1.524 12.403 1.00 93.62 120 VAL A N 1
ATOM 922 C CA . VAL A 1 120 ? -8.884 1.976 13.758 1.00 93.62 120 VAL A CA 1
ATOM 923 C C . VAL A 1 120 ? -10.277 1.460 14.103 1.00 93.62 120 VAL A C 1
ATOM 925 O O . VAL A 1 120 ? -11.238 1.660 13.352 1.00 93.62 120 VAL A O 1
ATOM 928 N N . CYS A 1 121 ? -10.376 0.767 15.231 1.00 91.50 121 CYS A N 1
ATOM 929 C CA . CYS A 1 121 ? -11.623 0.207 15.727 1.00 91.50 121 CYS A CA 1
ATOM 930 C C . CYS A 1 121 ? -12.162 1.078 16.857 1.00 91.50 121 CYS A C 1
ATOM 932 O O . CYS A 1 121 ? -11.385 1.647 17.623 1.00 91.50 121 CYS A O 1
ATOM 934 N N . ALA A 1 122 ? -13.482 1.138 16.980 1.00 88.19 122 ALA A N 1
ATOM 935 C CA . ALA A 1 122 ? -14.085 1.635 18.201 1.00 88.19 122 ALA A CA 1
ATOM 936 C C . ALA A 1 122 ? -13.807 0.649 19.343 1.00 88.19 122 ALA A C 1
ATOM 938 O O . ALA A 1 122 ? -13.761 -0.573 19.135 1.00 88.19 122 ALA A O 1
ATOM 939 N N . GLU A 1 123 ? -13.607 1.182 20.539 1.00 77.94 123 GLU A N 1
ATOM 940 C CA . GLU A 1 123 ? -13.581 0.410 21.777 1.00 77.94 123 GLU A CA 1
ATOM 941 C C . GLU A 1 123 ? -14.977 -0.014 22.232 1.00 77.94 123 GLU A C 1
ATOM 943 O O . GLU A 1 123 ? -15.979 0.674 21.936 1.00 77.94 123 GLU A O 1
#

Solvent-accessible surface area (backbone atoms only — not comparable to full-atom values): 6970 Å² total; per-residue (Å²): 136,87,80,54,69,69,61,51,52,51,51,53,52,53,52,51,51,53,52,51,54,52,48,57,77,66,62,58,72,49,75,49,77,48,76,50,91,82,65,93,85,65,55,68,45,81,63,52,71,42,82,45,38,17,19,65,71,50,76,41,76,72,48,82,80,84,56,58,49,69,76,34,72,72,34,57,66,35,36,40,37,42,32,33,39,67,69,30,49,53,50,29,50,54,51,45,54,58,48,26,78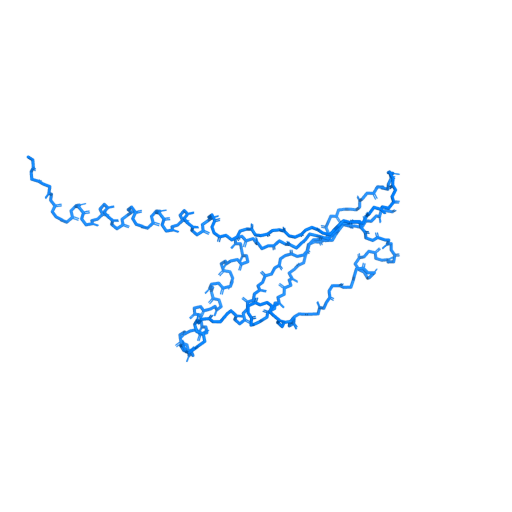,76,42,61,88,46,62,88,48,41,68,47,35,45,33,38,37,31,40,24,24,41,101